Protein AF-A0A061RSY7-F1 (afdb_monomer)

Sequence (106 aa):
VGSNNINLLVPSGQFGTRLQGGKDCASPRYIFTRLAPLARHLFNPADDVLLNYLSEEGQSIEPEWYVPIIPLVLVNGAEGIGTGWSTSIPNYNPRDIVDNLKRLIR

Foldseek 3Di:
DQAFLDDQKDWAAFQDDPVVPRPPRDDPVPTDIDGDPCNCVQQPPVCLVVFAFDDDPNDTDHGPDTDGPFDRCQQRPDWDDDDPDTGTHGHDDVVVRVVVVVVVVD

Structure (mmCIF, N/CA/C/O backbone):
data_AF-A0A061RSY7-F1
#
_entry.id   AF-A0A061RSY7-F1
#
loop_
_atom_site.group_PDB
_atom_site.id
_atom_site.type_symbol
_atom_site.label_atom_id
_atom_site.label_alt_id
_atom_site.label_comp_id
_atom_site.label_asym_id
_atom_site.label_entity_id
_atom_site.label_seq_id
_atom_site.pdbx_PDB_ins_code
_atom_site.Cartn_x
_atom_site.Cartn_y
_atom_site.Cartn_z
_atom_site.occupancy
_atom_site.B_iso_or_equiv
_atom_site.auth_seq_id
_atom_site.auth_comp_id
_atom_site.auth_asym_id
_atom_site.auth_atom_id
_atom_site.pdbx_PDB_model_num
ATOM 1 N N . VAL A 1 1 ? 9.194 -0.757 -12.899 1.00 71.12 1 VAL A N 1
ATOM 2 C CA . VAL A 1 1 ? 9.341 -2.230 -12.794 1.00 71.12 1 VAL A CA 1
ATOM 3 C C . VAL A 1 1 ? 10.125 -2.496 -11.529 1.00 71.12 1 VAL A C 1
ATOM 5 O O . VAL A 1 1 ? 11.169 -1.873 -11.388 1.00 71.12 1 VAL A O 1
ATOM 8 N N . GLY A 1 2 ? 9.597 -3.316 -10.619 1.00 80.19 2 GLY A N 1
ATOM 9 C CA . GLY A 1 2 ? 10.209 -3.559 -9.305 1.00 80.19 2 GLY A CA 1
ATOM 10 C C . GLY A 1 2 ? 9.823 -2.563 -8.203 1.00 80.19 2 GLY A C 1
ATOM 11 O O . GLY A 1 2 ? 10.489 -2.532 -7.183 1.00 80.19 2 GLY A O 1
ATOM 12 N N . SER A 1 3 ? 8.787 -1.742 -8.413 1.00 91.50 3 SER A N 1
ATOM 13 C CA . SER A 1 3 ? 8.163 -0.941 -7.349 1.00 91.50 3 SER A CA 1
ATOM 14 C C . SER A 1 3 ? 6.859 -1.616 -6.912 1.00 91.50 3 SER A C 1
ATOM 16 O O . SER A 1 3 ? 6.902 -2.736 -6.423 1.00 91.50 3 SER A O 1
ATOM 18 N N . ASN A 1 4 ? 5.695 -1.019 -7.162 1.00 95.06 4 ASN A N 1
ATOM 19 C CA . ASN A 1 4 ? 4.400 -1.594 -6.790 1.00 95.06 4 ASN A CA 1
ATOM 20 C C . ASN A 1 4 ? 3.829 -2.455 -7.925 1.00 95.06 4 ASN A C 1
ATOM 22 O O . ASN A 1 4 ? 3.807 -2.011 -9.076 1.00 95.06 4 ASN A O 1
ATOM 26 N N . ASN A 1 5 ? 3.310 -3.647 -7.607 1.00 95.81 5 ASN A N 1
ATOM 27 C CA . ASN A 1 5 ? 2.513 -4.431 -8.560 1.00 95.81 5 ASN A CA 1
ATOM 28 C C . ASN A 1 5 ? 1.146 -3.777 -8.797 1.00 95.81 5 ASN A C 1
ATOM 30 O O . ASN A 1 5 ? 0.636 -3.812 -9.916 1.00 95.81 5 ASN A O 1
ATOM 34 N N . ILE A 1 6 ? 0.568 -3.164 -7.756 1.00 96.81 6 ILE A N 1
ATOM 35 C CA . ILE A 1 6 ? -0.650 -2.355 -7.840 1.00 96.81 6 ILE A CA 1
ATOM 36 C C . ILE A 1 6 ? -0.422 -1.024 -7.122 1.00 96.81 6 ILE A C 1
ATOM 38 O O . ILE A 1 6 ? -0.326 -0.963 -5.898 1.00 96.81 6 ILE A O 1
ATOM 42 N N . ASN A 1 7 ? -0.382 0.072 -7.875 1.00 96.31 7 ASN A N 1
ATOM 43 C CA . ASN A 1 7 ? -0.307 1.417 -7.316 1.00 96.31 7 ASN A CA 1
ATOM 44 C C . ASN A 1 7 ? -1.694 1.912 -6.868 1.00 96.31 7 ASN A C 1
ATOM 46 O O . ASN A 1 7 ? -2.622 2.002 -7.669 1.00 96.31 7 ASN A O 1
ATOM 50 N N . LEU A 1 8 ? -1.822 2.294 -5.594 1.00 97.44 8 LEU A N 1
ATOM 51 C CA . LEU A 1 8 ? -3.051 2.890 -5.041 1.00 97.44 8 LEU A CA 1
ATOM 52 C C . LEU A 1 8 ? -3.245 4.357 -5.458 1.00 97.44 8 LEU A C 1
ATOM 54 O O . LEU A 1 8 ? -4.347 4.898 -5.380 1.00 97.44 8 LEU A O 1
ATOM 58 N N . LEU A 1 9 ? -2.171 4.989 -5.929 1.00 97.75 9 LEU A N 1
ATO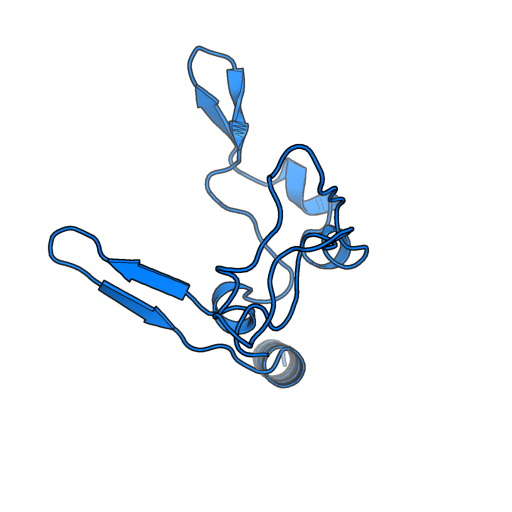M 59 C CA . LEU A 1 9 ? -2.111 6.379 -6.355 1.00 97.75 9 LEU A CA 1
ATOM 60 C C . LEU A 1 9 ? -1.636 6.469 -7.808 1.00 97.75 9 LEU A C 1
ATOM 62 O O . LEU A 1 9 ? -0.728 5.742 -8.218 1.00 97.75 9 LEU A O 1
ATOM 66 N N . VAL A 1 10 ? -2.250 7.350 -8.597 1.00 97.38 10 VAL A N 1
ATOM 67 C CA . VAL A 1 10 ? -1.892 7.565 -10.007 1.00 97.38 10 VAL A CA 1
ATOM 68 C C . VAL A 1 10 ? -0.702 8.527 -10.104 1.00 97.38 10 VAL A C 1
ATOM 70 O O . VAL A 1 10 ? -0.854 9.686 -9.716 1.00 97.38 10 VAL A O 1
ATOM 73 N N . PRO A 1 11 ? 0.445 8.115 -10.676 1.00 96.12 11 PRO A N 1
ATOM 74 C CA . PRO A 1 11 ? 1.601 8.992 -10.844 1.00 96.12 11 PRO A CA 1
ATOM 75 C C . PRO A 1 11 ? 1.373 9.975 -12.006 1.00 96.12 11 PRO A C 1
ATOM 77 O O . PRO A 1 11 ? 1.710 9.688 -13.153 1.00 96.12 11 PRO A O 1
ATOM 80 N N . SER A 1 12 ? 0.763 11.132 -11.734 1.00 96.25 12 SER A N 1
ATOM 81 C CA . SER A 1 12 ? 0.467 12.148 -12.757 1.00 96.25 12 SER A CA 1
ATOM 82 C C . SER A 1 12 ? 1.611 13.161 -12.830 1.00 96.25 12 SER A C 1
ATOM 84 O O . SER A 1 12 ? 1.611 14.188 -12.154 1.00 96.25 12 SER A O 1
ATOM 86 N N . GLY A 1 13 ? 2.628 12.829 -13.620 1.00 95.56 13 GLY A N 1
ATOM 87 C CA . GLY A 1 13 ? 3.884 13.572 -13.723 1.00 95.56 13 GLY A CA 1
ATOM 88 C C . GLY A 1 13 ? 5.083 12.633 -13.622 1.00 95.56 13 GLY A C 1
ATOM 89 O O . GLY A 1 13 ? 4.948 11.423 -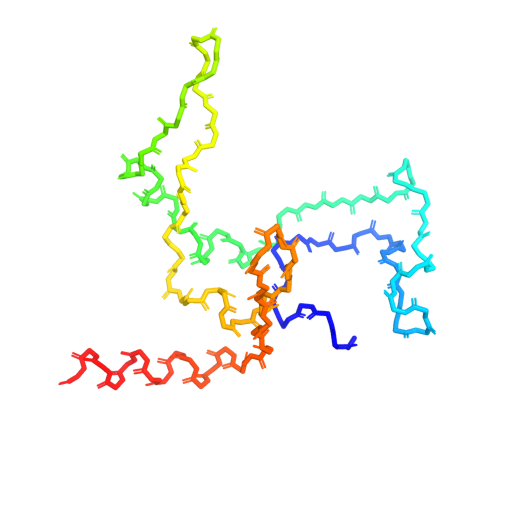13.799 1.00 95.56 13 GLY A O 1
ATOM 90 N N . GLN A 1 14 ? 6.262 13.177 -13.320 1.00 96.19 14 GLN A N 1
ATOM 91 C CA . GLN A 1 14 ? 7.489 12.387 -13.196 1.00 96.19 14 GLN A CA 1
ATOM 92 C C . GLN A 1 14 ? 7.682 11.880 -11.757 1.00 96.19 14 GLN A C 1
ATOM 94 O O . GLN A 1 14 ? 8.298 12.550 -10.931 1.00 96.19 14 GLN A O 1
ATOM 99 N N . PHE A 1 15 ? 7.175 10.681 -11.462 1.00 97.00 15 PHE A N 1
ATOM 100 C CA . PHE A 1 15 ? 7.327 9.996 -10.162 1.00 97.00 15 PHE A CA 1
ATOM 101 C C . PHE A 1 15 ? 8.591 9.123 -10.084 1.00 97.00 15 PHE A C 1
ATOM 103 O O . PHE A 1 15 ? 8.714 8.260 -9.215 1.00 97.00 15 PHE A O 1
ATOM 110 N N . GLY A 1 16 ? 9.534 9.362 -10.995 1.00 95.62 16 GLY A N 1
ATOM 111 C CA . GLY A 1 16 ? 10.771 8.613 -11.107 1.00 95.62 16 GLY A CA 1
ATOM 112 C C . GLY A 1 16 ? 10.604 7.347 -11.940 1.00 95.62 16 GLY A C 1
ATOM 113 O O . GLY A 1 16 ? 9.504 6.870 -12.231 1.00 95.62 16 GLY A O 1
ATOM 114 N N . THR A 1 17 ? 11.733 6.810 -12.372 1.00 95.06 17 THR A N 1
ATOM 115 C CA . THR A 1 17 ? 11.795 5.693 -13.302 1.00 95.06 17 THR A CA 1
ATOM 116 C C . THR A 1 17 ? 12.677 4.584 -12.755 1.00 95.06 17 THR A C 1
ATOM 118 O O . THR A 1 17 ? 13.372 4.706 -11.746 1.00 95.06 17 THR A O 1
ATOM 121 N N . ARG A 1 18 ? 12.682 3.450 -13.458 1.00 95.38 18 ARG A N 1
ATOM 122 C CA . ARG A 1 18 ? 13.562 2.333 -13.108 1.00 95.38 18 ARG A CA 1
ATOM 123 C C . ARG A 1 18 ? 15.052 2.681 -13.220 1.00 95.38 18 ARG A C 1
ATOM 125 O O . ARG A 1 18 ? 15.851 1.974 -12.624 1.00 95.38 18 ARG A O 1
ATOM 132 N N . LEU A 1 19 ? 15.425 3.710 -13.994 1.00 94.06 19 LEU A N 1
ATOM 133 C CA . LEU A 1 19 ? 16.829 4.040 -14.269 1.00 94.06 19 LEU A CA 1
ATOM 134 C C . LEU A 1 19 ? 17.592 4.393 -12.992 1.00 94.06 19 LEU A C 1
ATOM 136 O O . LEU A 1 19 ? 18.758 4.038 -12.867 1.00 94.06 19 LEU A O 1
ATOM 140 N N . GLN A 1 20 ? 16.922 5.049 -12.043 1.00 94.75 20 GLN A N 1
ATOM 141 C CA . GLN A 1 20 ? 17.499 5.402 -10.746 1.00 94.75 20 GLN A CA 1
ATOM 142 C C . GLN A 1 20 ? 16.664 4.881 -9.571 1.00 94.75 20 GLN A C 1
ATOM 144 O O . GLN A 1 20 ? 16.749 5.411 -8.464 1.00 94.75 20 GLN A O 1
ATOM 149 N N . GLY A 1 21 ? 15.827 3.863 -9.803 1.00 92.62 21 GLY A N 1
ATOM 150 C CA . GLY A 1 21 ? 14.957 3.303 -8.765 1.00 92.62 21 GLY A CA 1
ATOM 151 C C . GLY A 1 21 ? 14.016 4.338 -8.140 1.00 92.62 21 GLY A C 1
ATOM 152 O O . GLY A 1 21 ? 13.782 4.299 -6.939 1.00 92.62 21 GLY A O 1
ATOM 153 N N . GLY A 1 22 ? 13.524 5.295 -8.931 1.00 93.69 22 GLY A N 1
ATOM 154 C CA . GLY A 1 22 ? 12.622 6.353 -8.473 1.00 93.69 22 GLY A CA 1
ATOM 155 C C . GLY A 1 22 ? 13.303 7.622 -7.947 1.00 93.69 22 GLY A C 1
ATOM 156 O O . GLY A 1 22 ? 12.608 8.599 -7.686 1.00 93.69 22 GLY A O 1
ATOM 157 N N . LYS A 1 23 ? 14.639 7.652 -7.817 1.00 94.31 23 LYS A N 1
ATOM 158 C CA . LYS A 1 23 ? 15.382 8.841 -7.339 1.00 94.31 23 LYS A CA 1
ATOM 159 C C . LYS A 1 23 ? 15.389 10.009 -8.331 1.00 94.31 23 LYS A C 1
ATOM 161 O O . LYS A 1 23 ? 15.672 11.136 -7.949 1.00 94.31 23 LYS A O 1
ATOM 166 N N . ASP A 1 24 ? 15.047 9.741 -9.586 1.00 95.25 24 ASP A N 1
ATOM 167 C CA . ASP A 1 24 ? 14.872 10.704 -10.674 1.00 95.25 24 ASP A CA 1
ATOM 168 C C . ASP A 1 24 ? 13.454 11.312 -10.712 1.00 95.25 24 ASP A C 1
ATOM 170 O O . ASP A 1 24 ? 12.987 11.767 -11.760 1.00 95.25 24 ASP A O 1
ATOM 174 N N . CYS A 1 25 ? 12.736 11.299 -9.584 1.00 96.25 25 CYS A N 1
ATOM 175 C CA . CYS A 1 25 ? 11.442 11.956 -9.458 1.00 96.25 25 CYS A CA 1
ATOM 176 C C . CYS A 1 25 ? 11.575 13.487 -9.525 1.00 96.25 25 CYS A C 1
ATOM 178 O O . CYS A 1 25 ? 12.565 14.083 -9.098 1.00 96.25 25 CYS A O 1
ATOM 180 N N . ALA A 1 26 ? 10.560 14.142 -10.088 1.00 97.12 26 ALA A N 1
ATOM 181 C CA . ALA A 1 26 ? 10.488 15.597 -10.090 1.00 97.12 26 ALA A CA 1
ATOM 182 C C . ALA A 1 26 ? 10.091 16.134 -8.705 1.00 97.12 26 ALA A C 1
ATOM 184 O O . ALA A 1 26 ? 9.584 15.412 -7.848 1.00 97.12 26 ALA A O 1
ATOM 185 N N . SER A 1 27 ? 10.306 17.437 -8.490 1.00 96.75 27 SER A N 1
ATOM 186 C CA . SER A 1 27 ? 9.938 18.091 -7.231 1.00 96.75 27 SER A CA 1
ATOM 187 C C . SER A 1 27 ? 8.443 17.891 -6.915 1.00 96.75 27 SER A C 1
ATOM 189 O O . SER A 1 27 ? 7.623 18.085 -7.818 1.00 96.75 27 SER A O 1
ATOM 191 N N . PRO A 1 28 ? 8.068 17.604 -5.649 1.00 96.94 28 PRO A N 1
ATOM 192 C CA . PRO A 1 28 ? 6.677 17.372 -5.244 1.00 96.94 28 PRO A CA 1
ATOM 193 C C . PRO A 1 28 ? 5.704 18.478 -5.663 1.00 96.94 28 PRO A C 1
ATOM 195 O O . PRO A 1 28 ? 4.550 18.207 -5.967 1.00 96.94 28 PRO A O 1
ATOM 198 N N . ARG A 1 29 ? 6.179 19.726 -5.749 1.00 97.19 29 ARG A N 1
ATOM 199 C CA . ARG A 1 29 ? 5.373 20.887 -6.160 1.00 97.19 29 ARG A CA 1
ATOM 200 C C . ARG A 1 29 ? 4.967 20.896 -7.644 1.00 97.19 29 ARG A C 1
ATOM 202 O O . ARG A 1 29 ? 4.171 21.740 -8.037 1.00 97.19 29 ARG A O 1
ATOM 209 N N . TYR A 1 30 ? 5.544 20.017 -8.467 1.00 96.81 30 TYR A N 1
ATOM 210 C CA . TYR A 1 30 ? 5.317 19.942 -9.918 1.00 96.81 30 TYR A CA 1
ATOM 211 C C . TYR A 1 30 ? 4.700 18.617 -10.378 1.00 96.81 30 TYR A C 1
ATOM 213 O O . TYR A 1 30 ? 4.556 18.391 -11.579 1.00 96.81 30 TYR A O 1
ATOM 221 N N . ILE A 1 31 ? 4.356 17.733 -9.445 1.00 97.75 31 ILE A N 1
ATOM 222 C CA . ILE A 1 31 ? 3.742 16.440 -9.737 1.00 97.75 31 ILE A CA 1
ATOM 223 C C . ILE A 1 31 ? 2.409 16.332 -9.010 1.00 97.75 31 ILE A C 1
ATOM 225 O O . ILE A 1 31 ? 2.219 16.900 -7.938 1.00 97.75 31 ILE A O 1
ATOM 229 N N . PHE A 1 32 ? 1.479 15.596 -9.605 1.00 98.00 32 PHE A N 1
ATOM 230 C CA . PHE A 1 32 ? 0.120 15.466 -9.102 1.00 98.00 32 PHE A CA 1
ATOM 231 C C . PHE A 1 32 ? -0.223 13.999 -8.891 1.00 98.00 32 PHE A C 1
ATOM 233 O O . PHE A 1 32 ? 0.317 13.100 -9.539 1.00 98.00 32 PHE A O 1
ATOM 240 N N . THR A 1 33 ? -1.155 13.745 -7.983 1.00 98.06 33 THR A N 1
ATOM 241 C CA . THR A 1 33 ? -1.656 12.400 -7.736 1.00 98.06 33 THR A CA 1
ATOM 242 C C . THR A 1 33 ? -3.144 12.423 -7.439 1.00 98.06 33 THR A C 1
ATOM 244 O O . THR A 1 33 ? -3.724 13.456 -7.113 1.00 98.06 33 THR A O 1
ATOM 247 N N . ARG A 1 34 ? -3.767 11.264 -7.595 1.00 97.56 34 ARG A N 1
ATOM 248 C CA . ARG A 1 34 ? -5.160 10.987 -7.253 1.00 97.56 34 ARG A CA 1
ATOM 249 C C . ARG A 1 34 ? -5.291 9.510 -6.924 1.00 97.56 34 ARG A C 1
ATOM 251 O O . ARG A 1 34 ? -4.438 8.716 -7.329 1.00 97.56 34 ARG A O 1
ATOM 258 N N . LEU A 1 35 ? -6.375 9.131 -6.253 1.00 97.31 35 LEU A N 1
ATOM 259 C CA . LEU A 1 35 ? -6.682 7.720 -6.036 1.00 97.31 35 LEU A CA 1
ATOM 260 C C . LEU A 1 35 ? -6.772 6.988 -7.379 1.00 97.31 35 LEU A C 1
ATOM 262 O O . LEU A 1 35 ? -7.436 7.438 -8.322 1.00 97.31 35 LEU A O 1
ATOM 266 N N . ALA A 1 36 ? -6.074 5.857 -7.465 1.00 97.00 36 ALA A N 1
ATOM 267 C CA . ALA A 1 36 ? -6.250 4.934 -8.569 1.00 97.00 36 ALA A CA 1
ATOM 268 C C . ALA A 1 36 ? -7.694 4.410 -8.541 1.00 97.00 36 ALA A C 1
ATOM 270 O O . ALA A 1 36 ? -8.210 4.139 -7.456 1.00 97.00 36 ALA A O 1
ATOM 271 N N . PRO A 1 37 ? -8.350 4.210 -9.699 1.00 93.38 37 PRO A N 1
ATOM 272 C CA . PRO A 1 37 ? -9.714 3.675 -9.737 1.00 93.38 37 PRO A CA 1
ATOM 273 C C . PRO A 1 37 ? -9.859 2.362 -8.955 1.00 93.38 37 PRO A C 1
ATOM 275 O O . PRO A 1 37 ? -10.871 2.120 -8.309 1.00 93.38 37 PRO A O 1
ATOM 278 N N . LEU A 1 38 ? -8.804 1.542 -8.952 1.00 94.75 38 LEU A N 1
ATOM 279 C CA . LEU A 1 38 ? -8.767 0.270 -8.241 1.00 94.75 38 LEU A CA 1
ATOM 280 C C . LEU A 1 38 ? -8.690 0.420 -6.711 1.00 94.75 38 LEU A C 1
ATOM 282 O O . LEU A 1 38 ? -9.065 -0.507 -6.005 1.00 94.75 38 LEU A O 1
ATOM 286 N N . ALA A 1 39 ? -8.247 1.563 -6.177 1.00 96.50 39 ALA A N 1
ATOM 287 C CA . ALA A 1 39 ? -8.039 1.734 -4.740 1.00 96.50 39 ALA A CA 1
ATOM 288 C C . ALA A 1 39 ? -9.336 1.535 -3.939 1.00 96.50 39 ALA A C 1
ATOM 290 O O . ALA A 1 39 ? -9.341 0.765 -2.988 1.00 96.50 39 ALA A O 1
ATOM 291 N N . ARG A 1 40 ? -10.461 2.130 -4.363 1.00 95.12 40 ARG A N 1
ATOM 292 C CA . ARG A 1 40 ? -11.764 1.940 -3.691 1.00 95.12 40 ARG A CA 1
ATOM 293 C C . ARG A 1 40 ? -12.457 0.615 -4.008 1.00 95.12 40 ARG A C 1
ATOM 295 O O . ARG A 1 40 ? -13.404 0.246 -3.330 1.00 95.12 40 ARG A O 1
ATOM 302 N N . HIS A 1 41 ? -11.974 -0.121 -5.004 1.00 95.50 41 HIS A N 1
ATOM 303 C CA . HIS A 1 41 ? -12.367 -1.518 -5.177 1.00 95.50 41 HIS A CA 1
ATOM 304 C C . HIS A 1 41 ? -11.578 -2.444 -4.249 1.00 95.50 41 HIS A C 1
ATOM 306 O O . HIS A 1 4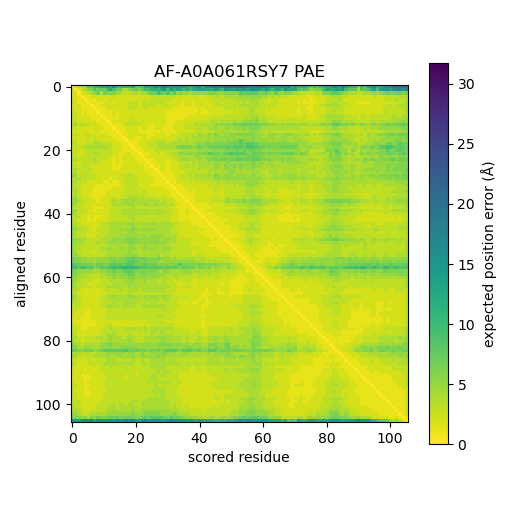1 ? -12.113 -3.454 -3.811 1.00 95.50 41 HIS A O 1
ATOM 312 N N . LEU A 1 42 ? -10.319 -2.105 -3.949 1.00 96.94 42 LEU A N 1
ATOM 313 C CA . LEU A 1 42 ? -9.499 -2.848 -2.996 1.00 96.94 42 LEU A CA 1
ATOM 314 C C . LEU A 1 42 ? -9.931 -2.592 -1.553 1.00 96.94 42 LEU A C 1
ATOM 316 O O . LEU A 1 42 ? -9.972 -3.535 -0.775 1.00 96.94 42 LEU A O 1
ATOM 320 N N . PHE A 1 43 ? -10.266 -1.344 -1.232 1.00 97.56 43 PHE A N 1
ATOM 321 C CA . PHE A 1 43 ? -10.777 -0.897 0.061 1.00 97.56 43 PHE A CA 1
ATOM 322 C C . PHE A 1 43 ? -12.227 -0.450 -0.108 1.00 97.56 43 PHE A C 1
ATOM 324 O O . PHE A 1 43 ? -12.491 0.694 -0.500 1.00 97.56 43 PHE A O 1
ATOM 331 N N . ASN A 1 44 ? -13.154 -1.381 0.106 1.00 96.75 44 ASN A N 1
ATOM 332 C CA . ASN A 1 44 ? -14.570 -1.140 -0.115 1.00 96.75 44 ASN A CA 1
ATOM 333 C C . ASN A 1 44 ? -15.086 -0.086 0.885 1.00 96.75 44 ASN A C 1
ATOM 335 O O . ASN A 1 44 ? -14.955 -0.299 2.086 1.00 96.75 44 ASN A O 1
ATOM 339 N N . PRO A 1 45 ? -15.718 1.017 0.434 1.00 96.00 45 PRO A N 1
ATOM 340 C CA . PRO A 1 45 ? -16.250 2.046 1.332 1.00 96.00 45 PRO A CA 1
ATOM 341 C C . PRO A 1 45 ? -17.253 1.533 2.371 1.00 96.00 45 PRO A C 1
ATOM 343 O O . PRO A 1 45 ? -17.448 2.173 3.398 1.00 96.00 45 PRO A O 1
ATOM 346 N N . ALA A 1 46 ? -17.912 0.400 2.107 1.00 96.75 46 ALA A N 1
ATOM 347 C CA . ALA A 1 46 ? -18.818 -0.223 3.068 1.00 96.75 46 ALA A CA 1
ATOM 348 C C . ALA A 1 46 ? -18.092 -0.748 4.320 1.00 96.75 46 ALA A C 1
ATOM 350 O O . ALA A 1 46 ? -18.711 -0.835 5.378 1.00 96.75 46 A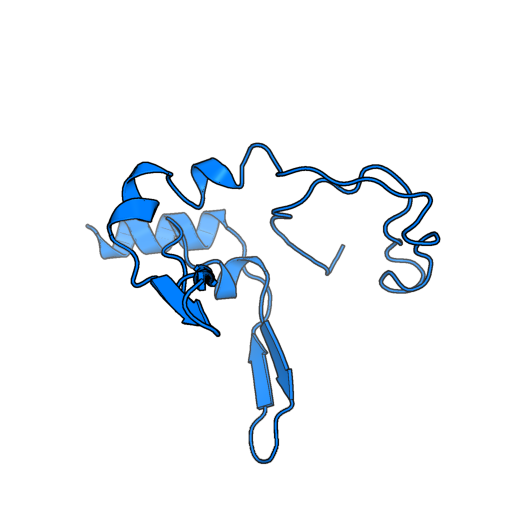LA A O 1
ATOM 351 N N . ASP A 1 47 ? -16.798 -1.061 4.207 1.00 97.00 47 ASP A N 1
ATOM 352 C CA . ASP A 1 47 ? -15.990 -1.556 5.319 1.00 97.00 47 ASP A CA 1
ATOM 353 C C . ASP A 1 47 ? -15.469 -0.410 6.199 1.00 97.00 47 ASP A C 1
ATOM 355 O O . ASP A 1 47 ? -15.137 -0.655 7.354 1.00 97.00 47 ASP A O 1
ATOM 359 N N . ASP A 1 48 ? -15.453 0.837 5.699 1.00 96.50 48 ASP A N 1
ATOM 360 C CA . ASP A 1 48 ? -14.913 2.004 6.413 1.00 96.50 48 ASP A CA 1
ATOM 361 C C . ASP A 1 48 ? -15.576 2.156 7.798 1.00 96.50 48 ASP A C 1
ATOM 363 O O . ASP A 1 48 ? -14.890 2.332 8.796 1.00 96.50 48 ASP A O 1
ATOM 367 N N . VAL A 1 49 ? -16.900 1.984 7.910 1.00 96.19 49 VAL A N 1
ATOM 368 C CA . VAL A 1 49 ? -17.629 2.122 9.193 1.00 96.19 49 VAL A CA 1
ATOM 369 C C . VAL A 1 49 ? -17.342 1.012 10.210 1.00 96.19 49 VAL A C 1
ATOM 371 O O . VAL A 1 49 ? -17.732 1.133 11.369 1.00 96.19 49 VAL A O 1
ATOM 374 N N . LEU A 1 50 ? -16.710 -0.081 9.779 1.00 97.12 50 LEU A N 1
ATOM 375 C CA . LEU A 1 50 ? -16.384 -1.234 10.620 1.00 97.12 50 LEU A CA 1
ATOM 376 C C . LEU A 1 50 ? -14.983 -1.121 11.242 1.00 97.12 50 LEU A C 1
ATOM 378 O O . LEU A 1 50 ? -14.635 -1.930 12.102 1.00 97.12 50 LEU A O 1
ATOM 382 N N . LEU A 1 51 ? -14.169 -0.160 10.792 1.00 97.25 51 LEU A N 1
ATOM 383 C CA . LEU A 1 51 ? -12.781 -0.008 11.222 1.00 97.25 51 LEU A CA 1
ATOM 384 C C . LEU A 1 51 ? -12.682 0.711 12.573 1.00 97.25 51 LEU A C 1
ATOM 386 O O . LEU A 1 51 ? -13.507 1.562 12.911 1.00 97.25 51 LEU A O 1
ATOM 390 N N . ASN A 1 52 ? -11.624 0.407 13.328 1.0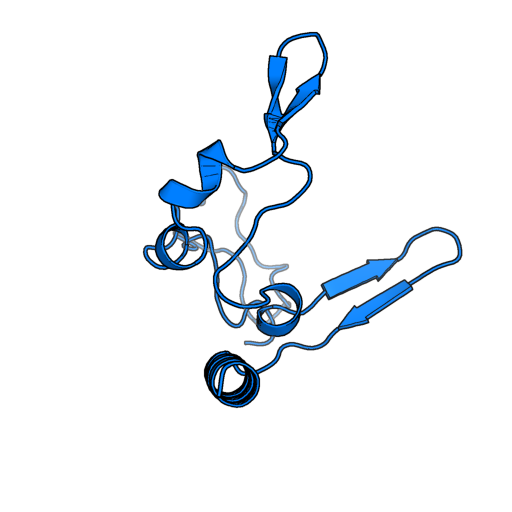0 97.38 52 ASN A N 1
ATOM 391 C CA . ASN A 1 52 ? -11.320 1.126 14.561 1.00 97.38 52 ASN A CA 1
ATOM 392 C C . ASN A 1 52 ? -10.520 2.400 14.255 1.00 97.38 52 ASN A C 1
ATOM 394 O O . ASN A 1 52 ? -9.316 2.323 14.006 1.00 97.38 52 ASN A O 1
ATOM 398 N N . TYR A 1 53 ? -11.192 3.554 14.258 1.00 97.69 53 TYR A N 1
ATOM 399 C CA . TYR A 1 53 ? -10.576 4.865 14.041 1.00 97.69 53 TYR A CA 1
ATOM 400 C C . TYR A 1 53 ? -9.849 5.365 15.286 1.00 97.69 53 TYR A C 1
ATOM 402 O O . TYR A 1 53 ? -10.422 5.414 16.375 1.00 97.69 53 TYR A O 1
ATOM 410 N N . LEU A 1 54 ? -8.597 5.786 15.111 1.00 97.56 54 LEU A N 1
ATOM 411 C CA . LEU A 1 54 ? -7.808 6.374 16.184 1.00 97.56 54 LEU A CA 1
ATOM 412 C C . LEU A 1 54 ? -8.210 7.837 16.418 1.00 97.56 54 LEU A C 1
ATOM 414 O O . LEU A 1 54 ? -8.835 8.484 15.571 1.00 97.56 54 LEU A O 1
ATOM 418 N N . SER A 1 55 ? -7.850 8.357 17.591 1.00 97.75 55 SER A N 1
ATOM 419 C CA . SER A 1 55 ? -8.075 9.750 17.969 1.00 97.75 55 SER A CA 1
ATOM 420 C C . SER A 1 55 ? -6.777 10.380 18.459 1.00 97.75 55 SER A C 1
ATOM 422 O O . SER A 1 55 ? -6.146 9.859 19.376 1.00 97.75 55 SER A O 1
ATOM 424 N N . GLU A 1 56 ? -6.439 11.544 17.913 1.00 97.00 56 GLU A N 1
ATOM 425 C CA . GLU A 1 56 ? -5.284 12.354 18.306 1.00 97.00 56 GLU A CA 1
ATOM 426 C C . GLU A 1 56 ? -5.754 13.787 18.577 1.00 97.00 56 GLU A C 1
ATOM 428 O O . GLU A 1 56 ? -6.512 14.352 17.795 1.00 97.00 56 GLU A O 1
ATOM 433 N N . GLU A 1 57 ? -5.407 14.343 19.743 1.00 96.19 57 GLU A N 1
ATOM 434 C CA . GLU A 1 57 ? -5.856 15.678 20.190 1.00 96.19 57 GLU A CA 1
ATOM 435 C C . GLU A 1 57 ? -7.388 15.907 20.106 1.00 96.19 57 GLU A C 1
ATOM 437 O O . GLU A 1 57 ? -7.871 17.025 19.942 1.00 96.19 57 GLU A O 1
ATOM 442 N N . GLY A 1 58 ? -8.179 14.835 20.246 1.00 94.38 58 GLY A N 1
ATOM 443 C CA . GLY A 1 58 ? -9.645 14.867 20.141 1.00 94.38 58 GLY A CA 1
ATOM 444 C C . GLY A 1 58 ? -10.193 14.856 18.707 1.00 94.38 58 GLY A C 1
ATOM 445 O O . GLY A 1 58 ? -11.409 14.900 18.522 1.00 94.38 58 GLY A O 1
ATOM 446 N N . GLN A 1 59 ? -9.327 14.767 17.698 1.00 96.62 59 GLN A N 1
ATOM 447 C CA . GLN A 1 59 ? -9.693 14.598 16.297 1.00 96.62 59 GLN A CA 1
ATOM 448 C C . GLN A 1 59 ? -9.577 13.125 15.887 1.00 96.62 59 GLN A C 1
ATOM 450 O O . GLN A 1 59 ? -8.587 12.462 16.185 1.00 96.62 59 GLN A O 1
ATOM 455 N N . SER A 1 60 ? -10.585 12.612 15.176 1.00 96.38 60 SER A N 1
ATOM 456 C CA . SER A 1 60 ? -10.508 11.284 14.556 1.00 96.38 60 SER A CA 1
ATOM 457 C C . SER A 1 60 ? -9.557 11.313 13.352 1.00 96.38 60 SER A C 1
ATOM 459 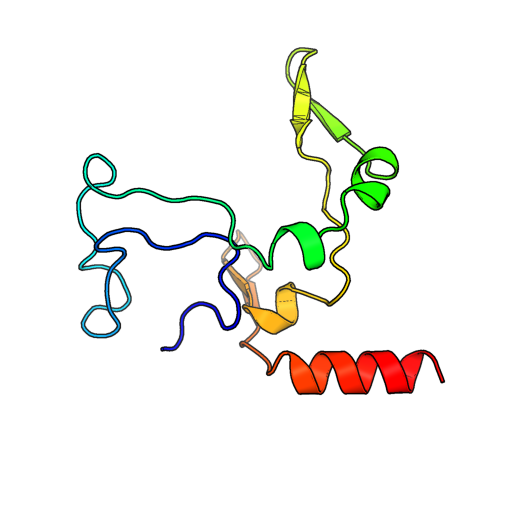O O . SER A 1 60 ? -9.681 12.198 12.499 1.00 96.38 60 SER A O 1
ATOM 461 N N . ILE A 1 61 ? -8.615 10.368 13.304 1.00 96.94 61 ILE A N 1
ATOM 462 C CA . ILE A 1 61 ? -7.545 10.273 12.292 1.00 96.94 61 ILE A CA 1
ATOM 463 C C . ILE A 1 61 ? -7.711 9.009 11.426 1.00 96.94 61 ILE A C 1
ATOM 465 O O . ILE A 1 61 ? -8.832 8.686 11.047 1.00 96.94 61 ILE A O 1
ATOM 469 N N . GLU A 1 62 ? -6.646 8.317 11.019 1.00 97.50 62 GLU A N 1
ATOM 470 C CA . GLU A 1 62 ? -6.739 7.025 10.333 1.00 97.50 62 GLU A CA 1
ATOM 471 C C . GLU A 1 62 ? -7.176 5.878 11.269 1.00 97.50 62 GLU A C 1
ATOM 473 O O . GLU A 1 62 ? -7.044 5.967 12.495 1.00 97.50 62 GLU A O 1
ATOM 478 N N . PRO A 1 63 ? -7.699 4.773 10.712 1.00 97.81 63 PRO A N 1
ATOM 479 C CA . PRO A 1 63 ? -7.894 3.550 11.476 1.00 97.81 63 PRO A CA 1
ATOM 480 C C . PRO A 1 63 ? -6.575 2.821 11.753 1.00 97.81 63 PRO A C 1
ATOM 482 O O . PRO A 1 63 ? -5.592 3.006 11.036 1.00 97.81 63 PRO A O 1
ATOM 485 N N . GLU A 1 64 ? -6.579 1.928 12.747 1.00 97.62 64 GLU A N 1
ATOM 486 C CA . GLU A 1 64 ? -5.420 1.076 13.086 1.00 97.62 64 GLU A CA 1
ATOM 487 C C . GLU A 1 64 ? -4.865 0.308 11.876 1.00 97.62 64 GLU A C 1
ATOM 489 O O . GLU A 1 64 ? -3.656 0.150 11.704 1.00 97.62 64 GLU A O 1
ATOM 494 N N . TRP A 1 65 ? -5.764 -0.165 11.018 1.00 97.81 65 TRP A N 1
ATOM 495 C CA . TRP A 1 65 ? -5.459 -0.736 9.715 1.00 97.81 65 TRP A CA 1
ATOM 496 C C . TRP A 1 65 ? -6.649 -0.531 8.779 1.00 97.81 65 TRP A C 1
ATOM 498 O O . TRP A 1 65 ? -7.721 -0.080 9.174 1.00 97.81 65 TRP A O 1
ATOM 508 N N . TYR A 1 66 ? -6.474 -0.905 7.518 1.00 97.81 66 TYR A N 1
ATOM 509 C CA . TYR A 1 66 ? -7.579 -1.114 6.590 1.00 97.81 66 TYR A CA 1
ATOM 510 C C . TYR A 1 66 ? -7.706 -2.602 6.277 1.00 97.81 66 TYR A C 1
ATOM 512 O O . TYR A 1 66 ? -6.728 -3.347 6.367 1.00 97.81 66 TYR A O 1
ATOM 520 N N . VAL A 1 67 ? -8.892 -3.021 5.835 1.00 96.94 67 VAL A N 1
ATOM 521 C CA . VAL A 1 67 ? -9.171 -4.409 5.450 1.00 96.94 67 VAL A CA 1
ATOM 522 C C . VAL A 1 67 ? -9.365 -4.485 3.932 1.00 96.94 67 VAL A C 1
ATOM 524 O O . VAL A 1 67 ? -10.485 -4.365 3.444 1.00 96.94 67 VAL A O 1
ATOM 527 N N . PRO A 1 68 ? -8.286 -4.622 3.140 1.00 97.31 68 PRO A N 1
ATOM 528 C CA . PRO A 1 68 ? -8.425 -4.778 1.701 1.00 97.31 68 PRO A CA 1
ATOM 529 C C . PRO A 1 68 ? -8.994 -6.157 1.339 1.00 97.31 68 PRO A C 1
ATOM 531 O O . PRO A 1 68 ? -8.704 -7.152 2.001 1.00 97.31 68 PRO A O 1
ATOM 534 N N . ILE A 1 69 ? -9.700 -6.253 0.209 1.00 97.12 69 ILE A N 1
ATOM 535 C CA . ILE A 1 69 ? -10.279 -7.521 -0.284 1.00 97.12 69 ILE A CA 1
ATOM 536 C C . ILE A 1 69 ? -9.231 -8.596 -0.640 1.00 97.12 69 ILE A C 1
ATOM 538 O O . ILE A 1 69 ? -9.571 -9.764 -0.815 1.00 97.12 69 ILE A O 1
ATOM 542 N N . ILE A 1 70 ? -7.960 -8.204 -0.790 1.00 97.31 70 ILE A N 1
ATOM 543 C CA . ILE A 1 70 ? -6.806 -9.091 -0.983 1.00 97.31 70 ILE A CA 1
ATOM 544 C C . ILE A 1 70 ? -5.636 -8.608 -0.110 1.00 97.31 70 ILE A C 1
ATOM 546 O O . ILE A 1 70 ? -5.499 -7.400 0.089 1.00 97.31 70 ILE A O 1
ATOM 550 N N . PRO A 1 71 ? -4.746 -9.498 0.371 1.00 97.56 71 PRO A N 1
ATOM 551 C CA . PRO A 1 71 ? -3.620 -9.129 1.230 1.00 97.56 71 PRO A CA 1
ATOM 552 C C . PRO A 1 71 ? -2.593 -8.265 0.482 1.00 97.56 71 PRO A C 1
ATOM 554 O O . PRO A 1 71 ? -1.678 -8.767 -0.175 1.00 97.56 71 PRO A O 1
ATOM 557 N N . LEU A 1 72 ? -2.725 -6.941 0.600 1.00 97.06 72 LEU A N 1
ATOM 558 C CA . LEU A 1 72 ? -1.872 -5.978 -0.106 1.00 97.06 72 LEU A CA 1
ATOM 559 C C . LEU A 1 72 ? -0.394 -6.050 0.289 1.00 97.06 72 LEU A C 1
ATOM 561 O O . LEU A 1 72 ? 0.458 -5.762 -0.549 1.00 97.06 72 LEU A O 1
ATOM 565 N N . VAL A 1 73 ? -0.098 -6.501 1.511 1.00 97.56 73 VAL A N 1
ATOM 566 C CA . VAL A 1 73 ? 1.273 -6.767 1.977 1.00 97.56 73 VAL A CA 1
ATOM 567 C C . VAL A 1 73 ? 2.010 -7.768 1.080 1.00 97.56 73 VAL A C 1
ATOM 569 O O . VAL A 1 73 ? 3.212 -7.653 0.880 1.00 97.56 73 VAL A O 1
ATOM 572 N N . LEU A 1 74 ? 1.293 -8.723 0.475 1.00 97.81 74 LEU A N 1
ATOM 573 C CA . LEU A 1 74 ? 1.870 -9.651 -0.499 1.00 97.81 74 LEU A CA 1
ATOM 574 C C . LEU A 1 74 ? 1.891 -9.048 -1.905 1.00 97.81 74 LEU A C 1
ATOM 576 O O . LEU A 1 74 ? 2.790 -9.332 -2.685 1.00 97.81 74 LEU A O 1
ATOM 580 N N . VAL A 1 75 ? 0.915 -8.207 -2.252 1.00 97.62 75 VAL A N 1
ATOM 581 C CA . VAL A 1 75 ? 0.839 -7.591 -3.585 1.00 97.62 75 VAL A CA 1
ATOM 582 C C . VAL A 1 75 ? 2.024 -6.660 -3.840 1.00 97.62 75 VAL A C 1
ATOM 584 O O . VAL A 1 75 ? 2.683 -6.783 -4.871 1.00 97.62 75 VAL A O 1
ATOM 587 N N . ASN A 1 76 ? 2.288 -5.733 -2.920 1.00 97.81 76 ASN A N 1
ATOM 588 C CA . ASN A 1 76 ? 3.314 -4.697 -3.080 1.00 97.81 76 ASN A CA 1
ATOM 589 C C . ASN A 1 76 ? 4.558 -4.932 -2.218 1.00 97.81 76 ASN A C 1
ATOM 591 O O . ASN A 1 76 ? 5.433 -4.070 -2.188 1.00 97.81 76 ASN A O 1
ATOM 595 N N . GLY A 1 77 ? 4.623 -6.074 -1.530 1.00 97.06 77 GLY A N 1
ATOM 596 C CA . GLY A 1 77 ? 5.706 -6.374 -0.611 1.00 97.06 77 GLY A CA 1
ATOM 597 C C . GLY A 1 77 ? 5.700 -5.473 0.625 1.00 97.06 77 GLY A C 1
ATOM 598 O O . GLY A 1 77 ? 4.789 -4.674 0.858 1.00 97.06 77 GLY A O 1
ATOM 599 N N . ALA A 1 78 ? 6.743 -5.624 1.430 1.00 97.25 78 ALA A N 1
ATOM 600 C CA . ALA A 1 78 ? 7.023 -4.774 2.577 1.00 97.25 78 ALA A CA 1
ATOM 601 C C . ALA A 1 78 ? 8.526 -4.778 2.849 1.00 97.25 78 ALA A C 1
ATOM 603 O O . ALA A 1 78 ? 9.152 -5.835 2.886 1.00 97.25 78 ALA A O 1
ATOM 604 N N . GLU A 1 79 ? 9.099 -3.605 3.079 1.00 96.81 79 GLU A N 1
ATOM 605 C CA . GLU A 1 79 ? 10.499 -3.452 3.460 1.00 96.81 79 GLU A CA 1
ATOM 606 C C . GLU A 1 79 ? 10.574 -2.467 4.623 1.00 96.81 79 GLU A C 1
ATOM 608 O O . GLU A 1 79 ? 9.990 -1.385 4.569 1.00 96.81 79 GLU A O 1
ATOM 613 N N . GLY A 1 80 ? 11.256 -2.851 5.699 1.00 96.88 80 GLY A N 1
ATOM 614 C CA . GLY A 1 80 ? 11.371 -2.017 6.887 1.00 96.88 80 GLY A CA 1
ATOM 615 C C . GLY A 1 80 ? 12.458 -2.505 7.831 1.00 96.88 80 GLY A C 1
ATOM 616 O O . GLY A 1 80 ? 12.660 -3.707 8.008 1.00 96.88 80 GLY A O 1
ATOM 617 N N . ILE A 1 81 ? 13.162 -1.561 8.449 1.00 97.50 81 ILE A N 1
ATOM 618 C CA . ILE A 1 81 ? 14.194 -1.822 9.452 1.00 97.50 81 ILE A CA 1
ATOM 619 C C . ILE A 1 81 ? 13.817 -1.033 10.701 1.00 97.50 81 ILE A C 1
ATOM 621 O O . ILE A 1 81 ? 13.702 0.190 10.651 1.00 97.50 81 ILE A O 1
ATOM 625 N N . GLY A 1 82 ? 13.609 -1.742 11.805 1.00 96.88 82 GLY A N 1
ATOM 626 C CA . GLY A 1 82 ? 13.420 -1.160 13.127 1.00 96.88 82 GLY A CA 1
ATOM 627 C C . GLY A 1 82 ? 14.617 -1.441 14.031 1.00 96.88 82 GLY A C 1
ATOM 628 O O . GLY A 1 82 ? 15.625 -2.024 13.626 1.00 96.88 82 GLY A O 1
ATOM 629 N N . THR A 1 83 ? 14.501 -1.061 15.297 1.00 96.44 83 THR A N 1
ATOM 630 C CA . THR A 1 83 ? 15.523 -1.371 16.302 1.00 96.44 83 THR A CA 1
ATOM 631 C C . THR A 1 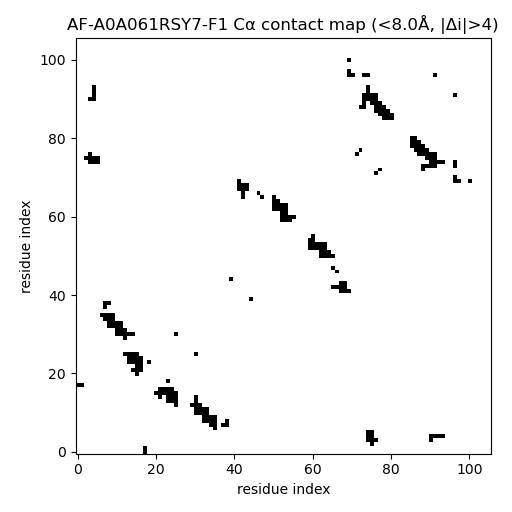83 ? 15.359 -2.813 16.774 1.00 96.44 83 THR A C 1
ATOM 633 O O . THR A 1 83 ? 14.453 -3.092 17.544 1.00 96.44 83 THR A O 1
ATOM 636 N N . GLY A 1 84 ? 16.224 -3.727 16.324 1.00 97.25 84 GLY A N 1
ATOM 637 C CA . GLY A 1 84 ? 16.214 -5.142 16.738 1.00 97.25 84 GLY A CA 1
ATOM 638 C C . GLY A 1 84 ? 15.386 -6.083 15.854 1.00 97.25 84 GLY A C 1
ATOM 639 O O . GLY A 1 84 ? 15.483 -7.297 16.013 1.00 97.25 84 GLY A O 1
ATOM 640 N N . TRP A 1 85 ? 14.638 -5.549 14.884 1.00 97.81 85 TRP A N 1
ATOM 641 C CA . TRP A 1 85 ? 13.838 -6.325 13.931 1.00 97.81 85 TRP A CA 1
ATOM 642 C C . TRP A 1 85 ? 13.951 -5.753 12.516 1.00 97.81 85 TRP A C 1
ATOM 644 O O . TRP A 1 85 ?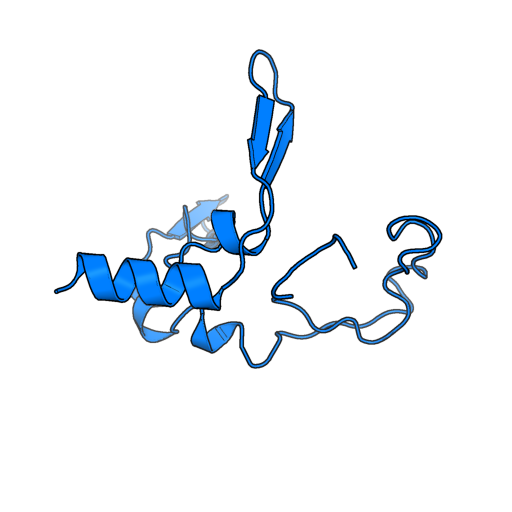 14.121 -4.548 12.328 1.00 97.81 85 TRP A O 1
ATOM 654 N N . SER A 1 86 ? 13.808 -6.615 11.512 1.00 97.38 86 SER A N 1
ATOM 655 C CA . SER A 1 86 ? 13.693 -6.225 10.106 1.00 97.38 86 SER A CA 1
ATOM 656 C C . SER A 1 86 ? 12.581 -7.013 9.418 1.00 97.38 86 SER A C 1
ATOM 658 O O . SER A 1 86 ? 12.183 -8.088 9.863 1.00 97.38 86 SER A O 1
ATOM 660 N N . THR A 1 87 ? 12.035 -6.452 8.343 1.00 97.94 87 THR A N 1
ATOM 661 C CA . THR A 1 87 ? 10.998 -7.070 7.514 1.00 97.94 87 THR A CA 1
ATOM 662 C C . THR A 1 87 ? 11.374 -6.914 6.050 1.00 97.94 87 THR A C 1
ATOM 664 O O . THR A 1 87 ? 11.714 -5.820 5.603 1.00 97.94 87 THR A O 1
ATOM 667 N N . SER A 1 88 ? 11.303 -8.017 5.308 1.00 97.69 88 SER A N 1
ATOM 668 C CA . SER A 1 88 ? 11.457 -8.043 3.857 1.00 97.69 88 SER A CA 1
ATOM 669 C C . SER A 1 88 ? 10.479 -9.065 3.285 1.00 97.69 88 SER A C 1
ATOM 671 O O . SER A 1 88 ? 10.593 -10.264 3.537 1.00 97.69 88 SER A O 1
ATOM 673 N N . ILE A 1 89 ? 9.479 -8.573 2.560 1.00 97.81 89 ILE A N 1
ATOM 674 C CA . ILE A 1 89 ? 8.452 -9.358 1.881 1.00 97.81 89 ILE A CA 1
ATOM 675 C C . ILE A 1 89 ? 8.509 -8.969 0.400 1.00 97.81 89 ILE A C 1
ATOM 677 O O . ILE A 1 89 ? 8.346 -7.786 0.091 1.00 97.81 89 ILE A O 1
ATOM 681 N N . PRO A 1 90 ? 8.743 -9.920 -0.522 1.00 97.38 90 PRO A N 1
ATOM 682 C CA . PRO A 1 90 ? 8.754 -9.631 -1.949 1.00 97.38 90 PRO A CA 1
ATOM 683 C C . PRO A 1 90 ? 7.333 -9.437 -2.487 1.00 97.38 90 PRO A C 1
ATOM 685 O O . PRO A 1 90 ? 6.349 -9.843 -1.869 1.00 97.38 90 PRO A O 1
ATOM 688 N N . ASN A 1 91 ? 7.229 -8.876 -3.689 1.00 97.69 91 ASN A N 1
ATOM 689 C CA . ASN A 1 91 ? 5.948 -8.749 -4.370 1.00 97.69 91 ASN A CA 1
ATOM 690 C C . ASN A 1 91 ? 5.498 -10.088 -4.963 1.00 97.69 91 ASN A C 1
ATOM 692 O O . ASN A 1 91 ? 6.268 -10.780 -5.631 1.00 97.69 91 ASN A O 1
ATOM 696 N N . TYR A 1 92 ? 4.210 -10.378 -4.834 1.00 97.88 92 TYR A N 1
ATOM 697 C CA . TYR A 1 92 ? 3.545 -11.532 -5.425 1.00 97.88 92 TYR A CA 1
ATOM 698 C C . TYR A 1 92 ? 2.530 -11.095 -6.481 1.00 97.88 92 TYR A C 1
ATOM 700 O O . TYR A 1 92 ? 1.982 -9.989 -6.457 1.00 97.88 92 TYR A O 1
ATOM 708 N N . ASN A 1 93 ? 2.267 -11.985 -7.434 1.00 97.75 93 ASN A N 1
ATOM 709 C CA . ASN A 1 93 ? 1.275 -11.763 -8.475 1.00 97.75 93 ASN A CA 1
ATOM 710 C C . ASN A 1 93 ? -0.145 -11.708 -7.862 1.00 97.75 93 ASN A C 1
ATOM 712 O O . ASN A 1 93 ? -0.584 -12.689 -7.256 1.00 97.75 93 ASN A O 1
ATOM 716 N N . PRO A 1 94 ? -0.904 -10.610 -8.056 1.00 96.81 94 PRO A N 1
ATOM 717 C CA . PRO A 1 94 ? -2.251 -10.466 -7.501 1.00 96.81 94 PRO A CA 1
ATOM 718 C C . PRO A 1 94 ? -3.229 -11.563 -7.928 1.00 96.81 94 PRO A C 1
ATOM 720 O O . PRO A 1 94 ? -4.129 -11.908 -7.168 1.00 96.81 94 PRO A O 1
ATOM 723 N N . ARG A 1 95 ? -3.068 -12.122 -9.135 1.00 97.56 95 ARG A N 1
ATOM 724 C CA . ARG A 1 95 ? -3.953 -13.189 -9.627 1.00 97.56 95 ARG A CA 1
ATOM 725 C C . ARG A 1 95 ? -3.757 -14.483 -8.843 1.00 97.56 95 ARG A C 1
ATOM 727 O O . ARG A 1 95 ? -4.741 -15.092 -8.440 1.00 97.56 95 ARG A O 1
ATOM 734 N N . ASP A 1 96 ? -2.509 -14.827 -8.538 1.00 98.25 96 ASP A N 1
ATOM 735 C CA . ASP A 1 96 ? -2.178 -16.033 -7.774 1.00 98.25 96 ASP A CA 1
ATOM 736 C C . ASP A 1 96 ? -2.679 -15.915 -6.325 1.00 98.25 96 ASP A C 1
ATOM 738 O O . ASP A 1 96 ? -3.191 -16.878 -5.754 1.00 98.25 96 ASP A O 1
ATOM 742 N N . ILE A 1 97 ? -2.607 -14.706 -5.752 1.00 97.88 97 ILE A N 1
ATOM 743 C CA . ILE A 1 97 ? -3.195 -14.390 -4.442 1.00 97.88 97 ILE A CA 1
ATOM 744 C C . ILE A 1 97 ? -4.712 -14.622 -4.463 1.00 97.88 97 ILE A C 1
ATOM 746 O O . ILE A 1 97 ? -5.237 -15.315 -3.593 1.00 97.88 97 ILE A O 1
ATOM 750 N N . VAL A 1 98 ? -5.419 -14.074 -5.457 1.00 97.69 98 VAL A N 1
ATOM 751 C CA . VAL A 1 98 ? -6.876 -14.244 -5.596 1.00 97.69 98 VAL A CA 1
ATOM 752 C C . VAL A 1 98 ? -7.251 -15.717 -5.752 1.00 97.69 98 VAL A C 1
ATOM 754 O O . VAL A 1 98 ? -8.209 -16.175 -5.129 1.00 97.69 98 VAL A O 1
ATOM 757 N N . ASP A 1 99 ? -6.505 -16.473 -6.553 1.00 98.19 99 ASP A N 1
ATOM 758 C CA . ASP A 1 99 ? -6.766 -17.898 -6.748 1.00 98.19 99 ASP A CA 1
ATOM 759 C C . ASP A 1 99 ? -6.557 -18.698 -5.457 1.00 98.19 99 ASP A C 1
ATOM 761 O O . ASP A 1 99 ? -7.355 -19.583 -5.150 1.00 98.19 99 ASP A O 1
ATOM 765 N N . ASN A 1 100 ? -5.547 -18.357 -4.652 1.00 98.00 100 ASN A N 1
ATOM 766 C CA . ASN A 1 100 ? -5.339 -18.981 -3.344 1.00 98.00 100 ASN A CA 1
ATOM 767 C C . ASN A 1 100 ? -6.417 -18.604 -2.321 1.00 98.00 100 ASN A C 1
ATOM 769 O O . ASN A 1 100 ? -6.872 -19.478 -1.589 1.00 98.00 100 ASN A O 1
ATOM 773 N N . LEU A 1 101 ? -6.899 -17.358 -2.313 1.00 97.44 101 LEU A N 1
ATOM 774 C CA . LEU A 1 101 ? -8.044 -16.967 -1.481 1.00 97.44 101 LEU A CA 1
ATOM 775 C C . LEU A 1 101 ? -9.303 -17.756 -1.859 1.00 97.44 101 LEU A C 1
ATOM 777 O O . LEU A 1 101 ? -9.997 -18.274 -0.989 1.00 97.44 101 LEU A O 1
ATOM 781 N N . LYS A 1 102 ? -9.573 -17.924 -3.158 1.00 97.56 102 LYS A N 1
ATOM 782 C CA . LYS A 1 102 ? -10.694 -18.750 -3.632 1.00 97.56 102 LYS A CA 1
ATOM 783 C C . LYS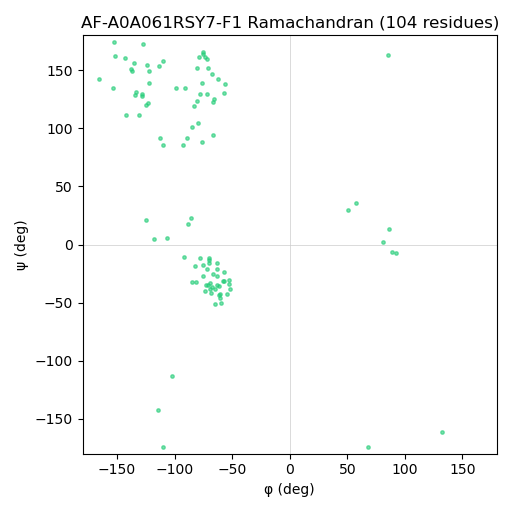 A 1 102 ? -10.546 -20.223 -3.250 1.00 97.56 102 LYS A C 1
ATOM 785 O O . LYS A 1 102 ? -11.558 -20.870 -3.010 1.00 97.56 102 LYS A O 1
ATOM 790 N N . ARG A 1 103 ? -9.320 -20.760 -3.220 1.00 97.88 103 ARG A N 1
ATOM 791 C CA . ARG A 1 103 ? -9.043 -22.127 -2.740 1.00 97.88 103 ARG A CA 1
ATOM 792 C C . ARG A 1 103 ? -9.255 -22.269 -1.235 1.00 97.88 103 ARG A C 1
ATOM 794 O O . ARG A 1 103 ? -9.659 -23.338 -0.822 1.00 97.88 103 ARG A O 1
ATOM 801 N N . LEU A 1 104 ? -8.985 -21.225 -0.452 1.00 97.06 104 LEU A N 1
ATOM 802 C CA . LEU A 1 104 ? -9.186 -21.221 1.001 1.00 97.06 104 LEU A CA 1
ATOM 803 C C . LEU A 1 104 ? -10.672 -21.155 1.392 1.00 97.06 104 LEU A C 1
ATOM 805 O O . LEU A 1 104 ? -11.062 -21.718 2.405 1.00 97.06 104 LEU A O 1
ATOM 809 N N . ILE A 1 105 ? -11.482 -20.431 0.613 1.00 96.12 105 ILE A N 1
ATOM 810 C CA . ILE A 1 105 ? -12.928 -20.269 0.856 1.00 96.12 105 ILE A CA 1
ATOM 811 C C . ILE A 1 105 ? -13.722 -21.528 0.469 1.00 96.12 105 ILE A C 1
ATOM 813 O O . ILE A 1 105 ? -14.816 -21.745 0.987 1.00 96.12 105 ILE A O 1
ATOM 817 N N . ARG A 1 106 ? -13.204 -22.309 -0.482 1.00 82.75 106 ARG A N 1
ATOM 818 C CA . ARG A 1 106 ? -13.806 -23.567 -0.940 1.00 82.75 106 ARG A CA 1
ATOM 819 C C . ARG A 1 106 ? -13.479 -24.711 0.003 1.00 82.75 106 ARG A C 1
ATOM 821 O O . ARG A 1 106 ? -14.388 -25.548 0.182 1.00 82.75 106 ARG A O 1
#

Secondary structure (DSSP, 8-state):
--S-SS-SB--BS----GGGTTTTPPPGGG-B--B-TTHHHHS-HHHHTTS-EEEETTEEEEES----SS-HHHHS-EEEE-SS-EEEE----HHHHHHHHHHHH-

pLDDT: mean 96.23, std 3.44, range [71.12, 98.25]

Solvent-accessible surface area (backbone atoms only — not comparable to full-atom values): 6583 Å² total; per-residue (Å²): 118,93,66,63,77,68,63,54,54,38,74,49,59,56,66,35,45,66,92,57,73,36,71,67,38,58,61,73,94,76,44,49,74,47,78,24,83,62,37,55,67,38,42,45,74,83,52,59,84,75,47,63,64,39,70,56,100,88,40,78,61,64,43,87,62,82,78,49,82,56,72,55,58,43,27,46,19,43,77,49,78,60,94,95,48,74,47,81,41,69,66,44,62,63,66,60,52,51,53,49,52,55,59,71,76,103

InterPro domains:
  IPR001154 DNA topoisomerase II, eukaryotic-type [PR01158] (13-35)
  IPR001154 DNA topoisomerase II, eukaryotic-type [PR01158] (43-63)
  IPR002205 DNA topoisomerase, type IIA, domain A [PF00521] (4-106)
  IPR002205 DNA topoisomerase, type IIA, domain A [PS52040] (1-106)
  IPR013758 DNA topoisomerase, type IIA, domain A, alpha-beta [G3DSA:3.90.199.10] (1-106)
  IPR013760 DNA topoisomerase, type IIA-like domain superfamily [SSF56719] (1-105)
  IPR050634 DNA Topoisomerase II [PTHR10169] (1-106)

Nearest PDB structures (foldseek):
  5gwk-assembly1_B  TM=9.932E-01  e=8.631E-14  Homo sapiens
  4g0u-assembly1_A  TM=9.974E-01  e=1.547E-13  Homo sapiens
  5gwi-assembly1_A  TM=9.954E-01  e=1.547E-13  Homo sapiens
  5gwj-assembly1_A  TM=9.994E-01  e=2.140E-13  Homo sapiens
  1bgw-assembly1_A  TM=9.982E-01  e=1.403E-12  Saccharomyces cerevisiae

Radius of gyration: 16.74 Å; Cα contacts (8 Å, |Δi|>4): 133; chains: 1; bounding box: 36×44×34 Å

Organism: NCBI:txid582737

Mean predicted aligned error: 3.44 Å